Protein AF-A0A8H4XQX8-F1 (afdb_monomer_lite)

Structure (mmCIF, N/CA/C/O backbone):
data_AF-A0A8H4XQX8-F1
#
_entry.id   AF-A0A8H4XQX8-F1
#
loop_
_atom_site.group_PDB
_atom_site.id
_atom_site.type_symbol
_atom_site.label_atom_id
_atom_site.label_alt_id
_atom_site.label_comp_id
_atom_site.label_asym_id
_atom_site.label_entity_id
_atom_site.label_seq_id
_atom_site.pdbx_PDB_ins_code
_atom_site.Cartn_x
_atom_site.Cartn_y
_atom_site.Cartn_z
_atom_site.occupancy
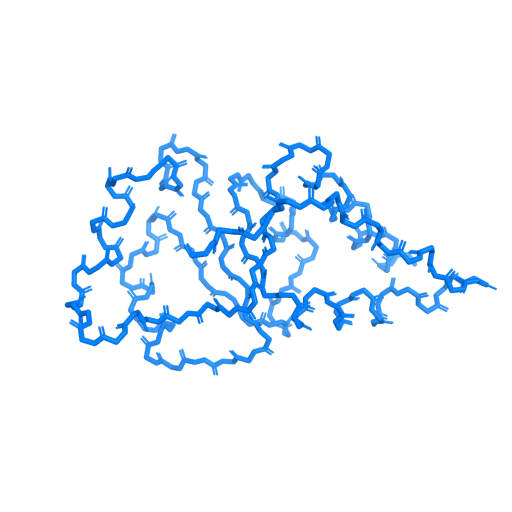_atom_site.B_iso_or_equiv
_atom_site.auth_seq_id
_atom_site.auth_comp_id
_atom_site.auth_asym_id
_atom_site.auth_atom_id
_atom_site.pdbx_PDB_model_num
ATOM 1 N N . MET A 1 1 ? 12.277 0.698 -19.262 1.00 64.94 1 MET A N 1
ATOM 2 C CA . MET A 1 1 ? 13.149 0.529 -18.070 1.00 64.94 1 MET A CA 1
ATOM 3 C C . MET A 1 1 ? 12.363 0.720 -16.770 1.00 64.94 1 MET A C 1
ATOM 5 O O . MET A 1 1 ? 12.465 -0.144 -15.910 1.00 64.94 1 MET A O 1
ATOM 9 N N . TYR A 1 2 ? 11.550 1.779 -16.648 1.00 80.12 2 TYR A N 1
ATOM 10 C CA . TYR A 1 2 ? 10.730 2.059 -15.456 1.00 80.12 2 TYR A CA 1
ATOM 11 C C . TYR A 1 2 ? 9.688 0.959 -15.149 1.00 80.12 2 TYR A C 1
ATOM 13 O O . TYR A 1 2 ? 9.644 0.456 -14.032 1.00 80.12 2 TYR A O 1
ATOM 21 N N . ASP A 1 3 ? 8.975 0.457 -16.161 1.00 85.69 3 ASP A N 1
ATOM 22 C CA . ASP A 1 3 ? 8.010 -0.653 -16.023 1.00 85.69 3 ASP A CA 1
ATOM 23 C C . ASP A 1 3 ? 8.630 -1.953 -15.478 1.00 85.69 3 ASP A C 1
ATOM 25 O O . ASP A 1 3 ? 8.060 -2.654 -14.639 1.00 85.69 3 ASP A O 1
ATOM 29 N N . LYS A 1 4 ? 9.870 -2.251 -15.885 1.00 88.00 4 LYS A N 1
ATOM 30 C CA . LYS A 1 4 ? 10.620 -3.401 -15.367 1.00 88.00 4 LYS A CA 1
ATOM 31 C C . LYS A 1 4 ? 10.922 -3.246 -13.872 1.00 88.00 4 LYS A C 1
ATOM 33 O O . LYS A 1 4 ? 10.862 -4.235 -13.146 1.00 88.00 4 LYS A O 1
ATOM 38 N N . ALA A 1 5 ? 11.217 -2.029 -13.409 1.00 90.69 5 ALA A N 1
ATOM 39 C CA . ALA A 1 5 ? 11.488 -1.758 -11.999 1.00 90.69 5 ALA A CA 1
ATOM 40 C C . ALA A 1 5 ? 10.243 -1.990 -11.128 1.00 90.69 5 ALA A C 1
ATOM 42 O O . ALA A 1 5 ? 10.348 -2.652 -10.098 1.00 90.69 5 ALA A O 1
ATOM 43 N N . TRP A 1 6 ? 9.066 -1.553 -11.589 1.00 92.56 6 TRP A N 1
ATOM 44 C CA . TRP A 1 6 ? 7.779 -1.839 -10.943 1.00 92.56 6 TRP A CA 1
ATOM 45 C C . TRP A 1 6 ? 7.547 -3.339 -10.747 1.00 92.56 6 TRP A C 1
ATOM 47 O O . TRP A 1 6 ? 7.287 -3.795 -9.632 1.00 92.56 6 TRP A O 1
ATOM 57 N N . ARG A 1 7 ? 7.715 -4.132 -11.811 1.00 89.75 7 ARG A N 1
ATOM 58 C CA . ARG A 1 7 ?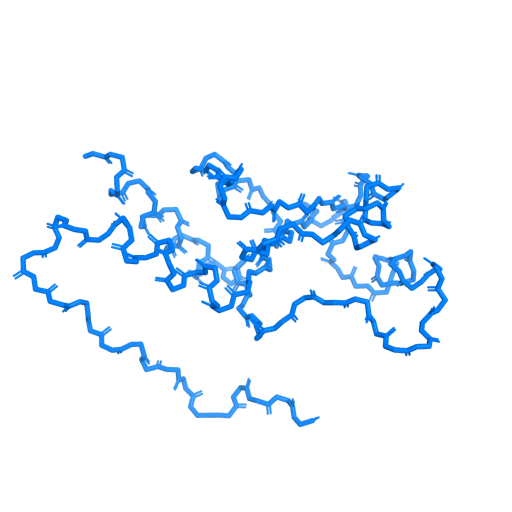 7.529 -5.591 -11.747 1.00 89.75 7 ARG A CA 1
ATOM 59 C C . ARG A 1 7 ? 8.530 -6.282 -10.833 1.00 89.75 7 ARG A C 1
ATOM 61 O O . ARG A 1 7 ? 8.140 -7.174 -10.081 1.00 89.75 7 ARG A O 1
ATOM 68 N N . ILE A 1 8 ? 9.802 -5.884 -10.884 1.00 92.62 8 ILE A N 1
ATOM 69 C CA . ILE A 1 8 ? 10.840 -6.440 -10.009 1.00 92.62 8 ILE A CA 1
ATOM 70 C C . ILE A 1 8 ? 10.526 -6.109 -8.548 1.00 92.62 8 ILE A C 1
ATOM 72 O O . ILE A 1 8 ? 10.579 -7.001 -7.706 1.00 92.62 8 ILE A O 1
ATOM 76 N N . ALA A 1 9 ? 10.142 -4.868 -8.245 1.00 94.31 9 ALA A N 1
ATOM 77 C CA . ALA A 1 9 ? 9.822 -4.446 -6.885 1.00 94.31 9 ALA A CA 1
ATOM 78 C C . ALA A 1 9 ? 8.596 -5.186 -6.320 1.00 94.31 9 ALA A C 1
ATOM 80 O O . ALA A 1 9 ? 8.635 -5.681 -5.191 1.00 94.31 9 ALA A O 1
ATOM 81 N N . LEU A 1 10 ? 7.529 -5.329 -7.116 1.00 94.06 10 LEU A N 1
ATOM 82 C CA . LEU A 1 10 ? 6.338 -6.088 -6.721 1.00 94.06 10 LEU A CA 1
ATOM 83 C C . LEU A 1 10 ? 6.647 -7.580 -6.534 1.00 94.06 10 LEU A C 1
ATOM 85 O O . LEU A 1 10 ? 6.253 -8.166 -5.526 1.00 94.06 10 LEU A O 1
ATOM 89 N N . SER A 1 11 ? 7.415 -8.181 -7.448 1.00 92.06 11 SER A N 1
ATOM 90 C CA . SER A 1 11 ? 7.848 -9.583 -7.337 1.00 92.06 11 SER A CA 1
ATOM 91 C C . SER A 1 11 ? 8.725 -9.809 -6.103 1.00 92.06 11 SER A C 1
ATOM 93 O O . SER A 1 11 ? 8.575 -10.809 -5.399 1.00 92.06 11 SER A O 1
ATOM 95 N N . TYR A 1 12 ? 9.609 -8.860 -5.791 1.00 93.69 12 TYR A N 1
ATOM 96 C CA . TYR A 1 12 ? 10.431 -8.894 -4.585 1.00 93.69 12 TYR A CA 1
ATOM 97 C C . TYR A 1 12 ? 9.570 -8.892 -3.315 1.00 93.69 12 TYR A C 1
ATOM 99 O O . TYR A 1 12 ? 9.773 -9.730 -2.437 1.00 93.69 12 TYR A O 1
ATOM 107 N N . ARG A 1 13 ? 8.553 -8.022 -3.220 1.00 92.50 13 ARG A N 1
ATOM 108 C CA . ARG A 1 13 ? 7.642 -8.057 -2.064 1.00 92.50 13 ARG A CA 1
ATOM 109 C C . ARG A 1 13 ? 6.829 -9.348 -1.988 1.00 92.50 13 ARG A C 1
ATOM 111 O O . ARG A 1 13 ? 6.653 -9.887 -0.896 1.00 92.50 13 ARG A O 1
ATOM 118 N N . TYR A 1 14 ? 6.347 -9.842 -3.128 1.00 92.50 14 TYR A N 1
ATOM 119 C CA . TYR A 1 14 ? 5.574 -11.081 -3.193 1.00 92.50 14 TYR A CA 1
ATOM 120 C C . TYR A 1 14 ? 6.389 -12.278 -2.685 1.00 92.50 14 TYR A C 1
ATOM 122 O O . TYR A 1 14 ? 5.964 -12.965 -1.760 1.00 92.50 14 TYR A O 1
ATOM 130 N N . THR A 1 15 ? 7.609 -12.463 -3.198 1.00 92.44 15 THR A N 1
ATOM 131 C CA . THR A 1 15 ? 8.507 -13.561 -2.786 1.00 92.44 15 THR A CA 1
ATOM 132 C C . THR A 1 15 ? 8.913 -13.495 -1.311 1.00 92.44 15 THR A C 1
ATOM 134 O O . THR A 1 15 ? 9.183 -14.522 -0.696 1.00 92.44 15 THR A O 1
ATOM 137 N N . ARG A 1 16 ? 8.922 -12.300 -0.709 1.00 90.62 16 ARG A N 1
ATOM 138 C CA . ARG A 1 16 ? 9.207 -12.083 0.720 1.00 90.62 16 ARG A CA 1
ATOM 139 C C . ARG A 1 16 ? 7.963 -12.143 1.615 1.00 90.62 16 ARG A C 1
ATOM 141 O O . ARG A 1 16 ? 8.083 -11.912 2.819 1.00 90.62 16 ARG A O 1
ATOM 148 N N . GLY A 1 17 ? 6.773 -12.383 1.058 1.00 90.19 17 GLY A N 1
ATOM 149 C CA . GLY A 1 17 ? 5.510 -12.352 1.802 1.00 90.19 17 GLY A CA 1
ATOM 150 C C . GLY A 1 17 ? 5.210 -10.985 2.434 1.00 90.19 17 GLY A C 1
ATOM 151 O O . GLY A 1 17 ? 4.550 -10.903 3.473 1.00 90.19 17 GLY A O 1
ATOM 152 N N . SER A 1 18 ? 5.751 -9.900 1.869 1.00 92.06 18 SER A N 1
ATOM 153 C CA . SER A 1 18 ? 5.553 -8.524 2.344 1.00 92.06 18 SER A CA 1
ATOM 154 C C . SER A 1 18 ? 4.545 -7.729 1.509 1.00 92.06 18 SER A C 1
ATOM 156 O O . SER A 1 18 ? 4.342 -6.547 1.786 1.00 92.06 18 SER A O 1
ATOM 158 N N . LEU A 1 19 ? 3.902 -8.373 0.530 1.00 94.38 19 LEU A N 1
ATOM 159 C CA . LEU A 1 19 ? 2.761 -7.865 -0.232 1.00 94.38 19 LEU A CA 1
ATOM 160 C C . LEU A 1 19 ? 1.494 -8.634 0.162 1.00 94.38 19 LEU A C 1
ATOM 162 O O . LEU A 1 19 ? 1.454 -9.854 0.029 1.00 94.38 19 LEU A O 1
ATOM 166 N N . LEU A 1 20 ? 0.469 -7.920 0.616 1.00 93.44 20 LEU A N 1
ATOM 167 C CA . LEU A 1 20 ? -0.871 -8.428 0.889 1.00 93.44 20 LEU A CA 1
ATOM 168 C C . LEU A 1 20 ? -1.847 -7.762 -0.076 1.00 93.44 20 LEU A C 1
ATOM 170 O O . LEU A 1 20 ? -1.825 -6.542 -0.238 1.00 93.44 20 LEU A O 1
ATOM 174 N N . VAL A 1 21 ? -2.690 -8.567 -0.716 1.00 95.06 21 VAL A N 1
ATOM 175 C CA . VAL A 1 21 ? -3.703 -8.095 -1.662 1.00 95.06 21 VAL A CA 1
ATOM 176 C C . VAL A 1 21 ? -5.070 -8.282 -1.024 1.00 95.06 21 VAL A C 1
ATOM 178 O O . VAL A 1 21 ? -5.375 -9.374 -0.553 1.00 95.06 21 VAL A O 1
ATOM 181 N N . VAL A 1 22 ? -5.869 -7.221 -0.997 1.00 94.31 22 VAL A N 1
ATOM 182 C CA . VAL A 1 22 ? -7.220 -7.217 -0.414 1.00 94.31 22 VAL A CA 1
ATOM 183 C C . VAL A 1 22 ? -8.220 -6.651 -1.412 1.00 94.31 22 VAL A C 1
ATOM 185 O O . VAL A 1 22 ? -7.837 -5.898 -2.303 1.00 94.31 22 VAL A O 1
ATOM 188 N N . ASP A 1 23 ? -9.502 -6.983 -1.288 1.00 93.69 23 ASP A N 1
ATOM 189 C CA . ASP A 1 23 ? -10.508 -6.462 -2.222 1.00 93.69 23 ASP A CA 1
ATOM 190 C C . ASP A 1 23 ? -10.797 -4.971 -2.004 1.00 93.69 23 ASP A C 1
ATOM 192 O O . ASP A 1 23 ? -10.941 -4.224 -2.974 1.00 93.69 23 ASP A O 1
ATOM 196 N N . ASN A 1 24 ? -10.832 -4.531 -0.745 1.00 91.19 24 ASN A N 1
ATOM 197 C CA . ASN A 1 24 ? -11.121 -3.153 -0.363 1.00 91.19 24 ASN A CA 1
ATOM 198 C C . ASN A 1 24 ? -10.412 -2.799 0.949 1.00 91.19 24 ASN A C 1
ATOM 200 O O . ASN A 1 24 ? -10.357 -3.622 1.865 1.00 91.19 24 ASN A O 1
ATOM 204 N N . ILE A 1 25 ? -9.909 -1.570 1.051 1.00 90.44 25 ILE A N 1
ATOM 205 C CA . ILE A 1 25 ? -9.420 -1.000 2.309 1.00 90.44 25 ILE A CA 1
ATOM 206 C C . ILE A 1 25 ? -10.414 0.080 2.720 1.00 90.44 25 ILE A C 1
ATOM 208 O O . ILE A 1 25 ? -10.548 1.100 2.046 1.00 90.44 25 ILE A O 1
ATOM 212 N N . ALA A 1 26 ? -11.115 -0.135 3.825 1.00 88.31 26 ALA A N 1
ATOM 213 C CA . ALA A 1 26 ? -12.094 0.809 4.345 1.00 88.31 26 ALA A CA 1
ATOM 214 C C . ALA A 1 26 ? -12.084 0.804 5.871 1.00 88.31 26 ALA A C 1
ATOM 216 O O . ALA A 1 26 ? -11.651 -0.168 6.498 1.00 88.31 26 ALA A O 1
ATOM 217 N N . MET A 1 27 ? -12.589 1.886 6.460 1.00 83.38 27 MET A N 1
ATOM 218 C CA . MET A 1 27 ? -13.001 1.850 7.857 1.00 83.38 27 MET A CA 1
ATOM 219 C C . MET A 1 27 ? -14.155 0.851 8.011 1.00 83.38 27 MET A C 1
ATOM 221 O O . MET A 1 27 ? -15.103 0.913 7.225 1.00 83.38 27 MET A O 1
ATOM 225 N N . PRO A 1 28 ? -14.113 -0.060 8.999 1.00 82.19 28 PRO A N 1
ATOM 226 C CA . PRO A 1 28 ? -15.257 -0.912 9.289 1.00 82.19 28 PRO A CA 1
ATOM 227 C C . PRO A 1 28 ? -16.480 -0.069 9.665 1.00 82.19 28 PRO A C 1
ATOM 229 O O . PRO A 1 28 ? -16.356 0.955 10.347 1.00 82.19 28 PRO A O 1
ATOM 232 N N . GLU A 1 29 ? -17.669 -0.507 9.257 1.00 79.38 29 GLU A N 1
ATOM 233 C CA . GLU A 1 29 ? -18.915 0.148 9.657 1.00 79.38 29 GLU A CA 1
ATOM 234 C C . GLU A 1 29 ? -19.043 0.174 11.186 1.00 79.38 29 GLU A C 1
ATOM 236 O O . GLU A 1 29 ? -18.697 -0.790 11.871 1.00 79.38 29 GLU A O 1
ATOM 241 N N . ASN A 1 30 ? -19.530 1.294 11.730 1.00 79.31 30 ASN A N 1
ATOM 242 C CA . ASN A 1 30 ? -19.662 1.524 13.175 1.00 79.31 30 ASN A CA 1
ATOM 243 C C . ASN A 1 30 ? -18.344 1.404 13.967 1.00 79.31 30 ASN A C 1
ATOM 245 O O . ASN A 1 30 ? -18.360 1.187 15.181 1.00 79.31 30 ASN A O 1
ATOM 249 N N . SER A 1 31 ? -17.190 1.542 13.305 1.00 78.94 31 SER A N 1
ATOM 250 C CA . SER A 1 31 ? -15.902 1.548 13.992 1.00 78.94 31 SER A CA 1
ATOM 251 C C . SER A 1 31 ? -15.654 2.867 14.724 1.00 78.94 31 SER A C 1
ATOM 253 O O . SER A 1 31 ? -16.004 3.957 14.275 1.00 78.94 31 SER A O 1
ATOM 255 N N . SER A 1 32 ? -15.028 2.759 15.894 1.00 78.50 32 SER A N 1
ATOM 256 C CA . SER A 1 32 ? -14.529 3.925 16.616 1.00 78.50 32 SER A CA 1
ATOM 257 C C . SER A 1 32 ? -13.307 4.516 15.897 1.00 78.50 32 SER A C 1
ATOM 259 O O . SER A 1 32 ? -12.501 3.737 15.379 1.00 78.50 32 SER A O 1
ATOM 261 N N . PRO A 1 33 ? -13.066 5.842 15.966 1.00 69.88 33 PRO A N 1
ATOM 262 C CA . PRO A 1 33 ? -11.828 6.460 15.469 1.00 69.88 33 PRO A CA 1
ATOM 263 C C . PRO A 1 33 ? -10.542 5.787 15.987 1.00 69.88 33 PRO A C 1
ATOM 265 O O . PRO A 1 33 ? -9.516 5.760 15.314 1.00 69.88 33 PRO A O 1
ATOM 268 N N . TRP A 1 34 ? -10.608 5.154 17.164 1.00 80.44 34 TRP A N 1
ATOM 269 C CA . TRP A 1 34 ? -9.501 4.419 17.783 1.00 80.44 34 TRP A CA 1
ATOM 270 C C . TRP A 1 34 ? -9.181 3.061 17.144 1.00 80.44 34 TRP A C 1
ATOM 272 O O . TRP A 1 34 ? -8.234 2.400 17.579 1.00 80.44 34 TRP A O 1
ATOM 282 N N . PHE A 1 35 ? -9.953 2.621 16.147 1.00 84.94 35 PHE A N 1
ATOM 283 C CA . PHE A 1 35 ? -9.760 1.337 15.477 1.00 84.94 35 PHE A CA 1
ATOM 284 C C . PHE A 1 35 ? -8.322 1.169 14.974 1.00 84.94 35 PHE A C 1
ATOM 286 O O . PHE A 1 35 ? -7.673 0.186 15.323 1.00 84.94 35 PHE A O 1
ATOM 293 N N . TRP A 1 36 ? -7.788 2.154 14.244 1.00 81.50 36 TRP A N 1
ATOM 294 C CA . TRP A 1 36 ? -6.432 2.083 13.686 1.00 81.50 36 TRP A CA 1
ATOM 295 C C . TRP A 1 36 ? -5.349 2.015 14.757 1.00 81.50 36 TRP A C 1
ATOM 297 O O . TRP A 1 36 ? -4.404 1.240 14.620 1.00 81.50 36 TRP A O 1
ATOM 307 N N . LYS A 1 37 ? -5.517 2.745 15.865 1.00 79.75 37 LYS A N 1
ATOM 308 C CA . LYS A 1 37 ? -4.613 2.644 17.014 1.00 79.75 37 LYS A CA 1
ATOM 309 C C . LYS A 1 37 ? -4.552 1.210 17.536 1.00 79.75 37 LYS A C 1
ATOM 311 O O . LYS A 1 37 ? -3.474 0.625 17.601 1.00 79.75 37 LYS A O 1
ATOM 316 N N . ARG A 1 38 ? -5.712 0.624 17.853 1.00 83.44 38 ARG A N 1
ATOM 317 C CA . ARG A 1 38 ? -5.777 -0.753 18.364 1.00 83.44 38 ARG A CA 1
ATOM 318 C C . ARG A 1 38 ? -5.298 -1.772 17.342 1.00 83.44 38 ARG A C 1
ATOM 320 O O . ARG A 1 38 ? -4.644 -2.737 17.717 1.00 83.44 38 ARG A O 1
ATOM 327 N N . PHE A 1 39 ? -5.588 -1.551 16.066 1.00 84.12 39 PHE A N 1
ATOM 328 C CA . PHE A 1 39 ? -5.099 -2.389 14.983 1.00 84.12 39 PHE A CA 1
ATOM 329 C C . PHE A 1 39 ? -3.565 -2.435 14.966 1.00 84.12 39 PHE A C 1
ATOM 331 O O . PHE A 1 39 ? -2.991 -3.522 14.942 1.00 84.12 39 PHE A O 1
ATOM 338 N N . PHE A 1 40 ? -2.882 -1.288 15.042 1.00 79.69 40 PHE A N 1
ATOM 339 C CA . PHE A 1 40 ? -1.414 -1.251 15.061 1.00 79.69 40 PHE A CA 1
ATOM 340 C C . PHE A 1 40 ? -0.792 -1.755 16.365 1.00 79.69 40 PHE A C 1
ATOM 342 O O . PHE A 1 40 ? 0.326 -2.262 16.330 1.00 79.69 40 PHE A O 1
ATOM 349 N N . GLU A 1 41 ? -1.487 -1.631 17.496 1.00 80.44 41 GLU A N 1
ATOM 350 C CA . GLU A 1 41 ? -1.055 -2.212 18.775 1.00 80.44 41 GLU A CA 1
ATOM 351 C C . GLU A 1 41 ? -1.202 -3.742 18.790 1.00 80.44 41 GLU A C 1
ATOM 353 O O . GLU A 1 41 ? -0.368 -4.437 19.367 1.00 80.44 41 GLU A O 1
ATOM 358 N N . ALA A 1 42 ? -2.244 -4.274 18.145 1.00 83.12 42 ALA A N 1
ATOM 359 C CA . ALA A 1 42 ? -2.563 -5.701 18.144 1.00 83.12 42 ALA A CA 1
ATOM 360 C C . ALA A 1 42 ? -1.909 -6.493 16.999 1.00 83.12 42 ALA A C 1
ATOM 362 O O . ALA A 1 42 ? -1.904 -7.724 17.036 1.00 83.12 42 ALA A O 1
ATOM 363 N N . THR A 1 43 ? -1.374 -5.823 15.972 1.00 77.31 43 THR A N 1
ATOM 364 C CA . THR A 1 43 ? -0.790 -6.478 14.791 1.00 77.31 43 THR A CA 1
ATOM 365 C C . THR A 1 43 ? 0.703 -6.178 14.644 1.00 77.31 43 THR A C 1
ATOM 367 O O . THR A 1 43 ? 1.153 -5.067 14.932 1.00 77.31 43 THR A O 1
ATOM 370 N N . PRO A 1 44 ? 1.508 -7.115 14.106 1.00 76.50 44 PRO A N 1
ATOM 371 C CA . PRO A 1 44 ? 2.933 -6.892 13.861 1.00 76.50 44 PRO A CA 1
ATOM 372 C C . PRO A 1 44 ? 3.177 -6.037 12.599 1.00 76.50 44 PRO A C 1
ATOM 374 O O . PRO A 1 44 ? 4.031 -6.362 11.775 1.00 76.50 44 PRO A O 1
ATOM 377 N N . TRP A 1 45 ? 2.361 -5.003 12.370 1.00 77.25 45 TRP A N 1
ATOM 378 C CA . TRP A 1 45 ? 2.374 -4.158 11.164 1.00 77.25 45 TRP A CA 1
ATOM 379 C C . TRP A 1 45 ? 2.777 -2.706 11.464 1.00 77.25 45 TRP A C 1
ATOM 381 O O . TRP A 1 45 ? 3.004 -1.930 10.540 1.00 77.25 45 TRP A O 1
ATOM 391 N N . GLY A 1 46 ? 2.907 -2.338 12.743 1.00 68.81 46 GLY A N 1
ATOM 392 C CA . GLY A 1 46 ? 3.371 -1.016 13.164 1.00 68.81 46 GLY A CA 1
ATOM 393 C C . GLY A 1 46 ? 4.884 -0.792 13.012 1.00 68.81 46 GLY A C 1
ATOM 394 O O . GLY A 1 46 ? 5.642 -1.659 12.569 1.00 68.81 46 GLY A O 1
ATOM 395 N N . LYS A 1 47 ? 5.348 0.391 13.439 1.00 68.62 47 LYS A N 1
ATOM 396 C CA . LYS A 1 47 ? 6.738 0.879 13.310 1.00 68.62 47 LYS A CA 1
ATOM 397 C C . LYS A 1 47 ? 7.813 -0.128 13.722 1.00 68.62 47 LYS A C 1
ATOM 399 O O . LYS A 1 47 ? 8.820 -0.276 13.034 1.00 68.62 47 LYS A O 1
ATOM 404 N N . HIS A 1 48 ? 7.586 -0.834 14.828 1.00 71.56 48 HIS A N 1
ATOM 405 C CA . HIS A 1 48 ? 8.528 -1.807 15.386 1.00 71.56 48 HIS A CA 1
ATOM 406 C C . HIS A 1 48 ? 8.759 -3.030 14.477 1.00 71.56 48 HIS A C 1
ATOM 408 O O . HIS A 1 48 ? 9.726 -3.758 14.672 1.00 71.56 48 HIS A O 1
ATOM 414 N N . HIS A 1 49 ? 7.932 -3.206 13.441 1.00 73.25 49 HIS A N 1
ATOM 415 C CA . HIS A 1 49 ? 8.030 -4.268 12.438 1.00 73.25 49 HIS A CA 1
ATOM 416 C C . HIS A 1 49 ? 8.326 -3.737 11.022 1.00 73.25 49 HIS A C 1
ATOM 418 O O . HIS A 1 49 ? 8.068 -4.409 10.023 1.00 73.25 49 HIS A O 1
ATOM 424 N N . GLY A 1 50 ? 8.881 -2.524 10.920 1.00 76.38 50 GLY A N 1
ATOM 425 C CA . GLY A 1 50 ? 9.194 -1.875 9.643 1.00 76.38 50 GLY A CA 1
ATOM 426 C C . GLY A 1 50 ? 8.040 -1.064 9.047 1.00 76.38 50 GLY A C 1
ATOM 427 O O . GLY A 1 50 ? 8.203 -0.523 7.956 1.00 76.38 50 GLY A O 1
ATOM 428 N N . GLY A 1 51 ? 6.917 -0.952 9.767 1.00 84.69 51 GLY A N 1
ATOM 429 C CA . GLY A 1 51 ? 5.734 -0.190 9.374 1.00 84.69 51 GLY A CA 1
ATOM 430 C C . GLY A 1 51 ? 4.899 -0.853 8.280 1.00 84.69 51 GLY A C 1
ATOM 431 O O . GLY A 1 51 ? 5.189 -1.961 7.810 1.00 84.69 51 GLY A O 1
ATOM 432 N N . CYS A 1 52 ? 3.856 -0.148 7.850 1.00 89.06 52 CYS A N 1
ATOM 433 C CA . CYS A 1 52 ? 3.004 -0.598 6.758 1.00 89.06 52 CYS A CA 1
ATOM 434 C C . CYS A 1 52 ? 2.653 0.517 5.765 1.00 89.06 52 CYS A C 1
ATOM 436 O O . CYS A 1 52 ? 2.585 1.700 6.098 1.00 89.06 52 CYS A O 1
ATOM 438 N N . THR A 1 53 ? 2.434 0.127 4.512 1.00 92.44 53 THR A N 1
ATOM 439 C CA . THR A 1 53 ? 1.930 1.005 3.449 1.00 92.44 53 THR A CA 1
ATOM 440 C C . THR A 1 53 ? 0.617 0.440 2.930 1.00 92.44 53 THR A C 1
ATOM 442 O O . THR A 1 53 ? 0.604 -0.669 2.401 1.00 92.44 53 THR A O 1
ATOM 445 N N . PHE A 1 54 ? -0.463 1.197 3.072 1.00 92.88 54 PHE A N 1
ATOM 446 C CA . PHE A 1 54 ? -1.753 0.920 2.450 1.00 92.88 54 PHE A CA 1
ATOM 447 C C . PHE A 1 54 ? -1.811 1.609 1.089 1.00 92.88 54 PHE A C 1
ATOM 449 O O . PHE A 1 54 ? -1.367 2.748 0.957 1.00 92.88 54 PHE A O 1
ATOM 456 N N . VAL A 1 55 ? -2.339 0.924 0.080 1.00 95.31 55 VAL A N 1
ATOM 457 C CA . VAL A 1 55 ? -2.484 1.459 -1.275 1.00 95.31 55 VAL A CA 1
ATOM 458 C C . VAL A 1 55 ? -3.917 1.251 -1.748 1.00 95.31 55 VAL A C 1
ATOM 460 O O . VAL A 1 55 ? -4.333 0.110 -1.974 1.00 95.31 55 VAL A O 1
ATOM 463 N N . LYS A 1 56 ? -4.652 2.353 -1.928 1.00 95.56 56 LYS A N 1
ATOM 464 C CA . LYS A 1 56 ? -5.993 2.356 -2.531 1.00 95.56 56 LYS A CA 1
ATOM 465 C C . LYS A 1 56 ? -5.952 2.706 -4.009 1.00 95.56 56 LYS A C 1
ATOM 467 O O . LYS A 1 56 ? -5.061 3.401 -4.486 1.00 95.56 56 LYS A O 1
ATOM 472 N N . ASP A 1 57 ? -6.962 2.266 -4.754 1.00 94.56 57 ASP A N 1
ATOM 473 C CA . ASP A 1 57 ? -7.142 2.686 -6.148 1.00 94.56 57 ASP A CA 1
ATOM 474 C C . ASP A 1 57 ? -7.505 4.175 -6.258 1.00 94.56 57 ASP A C 1
ATOM 476 O O . ASP A 1 57 ? -7.183 4.818 -7.261 1.00 94.56 57 ASP A O 1
ATOM 480 N N . ARG A 1 58 ? -8.209 4.705 -5.252 1.00 91.56 58 ARG A N 1
ATOM 481 C CA . ARG A 1 58 ? -8.716 6.080 -5.204 1.00 91.56 58 ARG A CA 1
ATOM 482 C C . ARG A 1 58 ? -8.570 6.670 -3.804 1.00 91.56 58 ARG A C 1
ATOM 484 O O . ARG A 1 58 ? -8.677 5.935 -2.823 1.00 91.56 58 ARG A O 1
ATOM 491 N N . MET A 1 59 ? -8.391 7.987 -3.760 1.00 87.12 59 MET A N 1
ATOM 492 C CA . MET A 1 59 ? -8.437 8.787 -2.540 1.00 87.12 59 MET A CA 1
ATOM 493 C C . MET A 1 59 ? -9.763 8.587 -1.794 1.00 87.12 59 MET A C 1
ATOM 495 O O . MET A 1 59 ? -10.831 8.518 -2.406 1.00 87.12 59 MET A O 1
ATOM 499 N N . ASP A 1 60 ? -9.656 8.493 -0.475 1.00 88.31 60 ASP A N 1
ATOM 500 C CA . ASP A 1 60 ? -10.748 8.307 0.477 1.00 88.31 60 ASP A CA 1
ATOM 501 C C . ASP A 1 60 ? -10.441 9.205 1.679 1.00 88.31 60 ASP A C 1
ATOM 503 O O . ASP A 1 60 ? -9.616 8.859 2.519 1.00 88.31 60 ASP A O 1
ATOM 507 N N . GLU A 1 61 ? -11.001 10.413 1.689 1.00 87.06 61 GLU A N 1
ATOM 508 C CA . GLU A 1 61 ? -10.555 11.498 2.573 1.00 87.06 61 GLU A CA 1
ATOM 509 C C . GLU A 1 61 ? -10.633 11.132 4.061 1.00 87.06 61 GLU A C 1
ATOM 511 O O . GLU A 1 61 ? -9.678 11.375 4.805 1.00 87.06 61 GLU A O 1
ATOM 516 N N . ASP A 1 62 ? -11.714 10.470 4.477 1.00 85.44 62 ASP A N 1
ATOM 517 C CA . ASP A 1 62 ? -11.927 10.055 5.865 1.00 85.44 62 ASP A CA 1
ATOM 518 C C . ASP A 1 62 ? -10.893 9.013 6.295 1.00 85.44 62 ASP A C 1
ATOM 520 O O . ASP A 1 62 ? -10.254 9.131 7.345 1.00 85.44 62 ASP A O 1
ATOM 524 N N . LEU A 1 63 ? -10.677 7.995 5.458 1.00 85.50 63 LEU A N 1
ATOM 525 C CA . LEU A 1 63 ? -9.698 6.951 5.734 1.00 85.50 63 LEU A CA 1
ATOM 526 C C . LEU A 1 63 ? -8.266 7.499 5.728 1.00 85.50 63 LEU A C 1
ATOM 528 O O . LEU A 1 63 ? -7.450 7.114 6.570 1.00 85.50 63 LEU A O 1
ATOM 532 N N . PHE A 1 64 ? -7.953 8.386 4.782 1.00 87.69 64 PHE A N 1
ATOM 533 C CA . PHE A 1 64 ? -6.635 9.001 4.679 1.00 87.69 64 PHE A CA 1
ATOM 534 C C . PHE A 1 64 ? -6.335 9.865 5.896 1.00 87.69 64 PHE A C 1
ATOM 536 O O . PHE A 1 64 ? -5.260 9.725 6.481 1.00 87.69 64 PHE A O 1
ATOM 543 N N . SER A 1 65 ? -7.298 10.680 6.322 1.00 85.50 65 SER A N 1
ATOM 544 C CA . SER A 1 65 ? -7.186 11.499 7.529 1.00 85.50 65 SER A CA 1
ATOM 545 C C . SER A 1 65 ? -6.991 10.628 8.769 1.00 85.50 65 SER A C 1
ATOM 547 O O . SER A 1 65 ? -6.043 10.840 9.526 1.00 85.50 65 SER A O 1
ATOM 549 N N . ALA A 1 66 ? -7.800 9.575 8.922 1.00 83.56 66 ALA A N 1
ATOM 550 C CA . ALA A 1 66 ? -7.702 8.668 10.059 1.00 83.56 66 ALA A CA 1
ATOM 551 C C . ALA A 1 66 ? -6.340 7.961 10.142 1.00 83.56 66 ALA A C 1
ATOM 553 O O . ALA A 1 66 ? -5.789 7.818 11.228 1.00 83.56 66 ALA A O 1
ATOM 554 N N . ILE A 1 67 ? -5.767 7.522 9.016 1.00 81.94 67 ILE A N 1
ATOM 555 C CA . ILE A 1 67 ? -4.449 6.865 9.005 1.00 81.94 67 ILE A CA 1
ATOM 556 C C . ILE A 1 67 ? -3.309 7.882 9.172 1.00 81.94 67 ILE A C 1
ATOM 558 O O . ILE A 1 67 ? -2.302 7.556 9.804 1.00 81.94 67 ILE A O 1
ATOM 562 N N . ALA A 1 68 ? -3.443 9.103 8.644 1.00 79.25 68 ALA A N 1
ATOM 563 C CA . ALA A 1 68 ? -2.425 10.151 8.752 1.00 79.25 68 ALA A CA 1
ATOM 564 C C . ALA A 1 68 ? -2.132 10.545 10.212 1.00 79.25 68 ALA A C 1
ATOM 566 O O . ALA A 1 68 ? -0.974 10.793 10.570 1.00 79.25 68 ALA A O 1
ATOM 567 N N . GLU A 1 69 ? -3.141 10.504 11.088 1.00 82.00 69 GLU A N 1
ATOM 568 C CA . GLU A 1 69 ? -2.959 10.684 12.536 1.00 82.00 69 GLU A CA 1
ATOM 569 C C . GLU A 1 69 ? -1.993 9.648 13.147 1.00 82.00 69 GLU A C 1
ATOM 571 O O . GLU A 1 69 ? -1.291 9.940 14.116 1.00 82.00 69 GLU A O 1
ATOM 576 N N . PHE A 1 70 ? -1.859 8.469 12.527 1.00 75.31 70 PHE A N 1
ATOM 577 C CA . PHE A 1 70 ? -0.983 7.372 12.955 1.00 75.31 70 PHE A CA 1
ATOM 578 C C . PHE A 1 70 ? 0.245 7.181 12.049 1.00 75.31 70 PHE A C 1
ATOM 580 O O . PHE A 1 70 ? 0.800 6.079 11.985 1.00 75.31 70 PHE A O 1
ATOM 587 N N . HIS A 1 71 ? 0.725 8.253 11.404 1.00 71.50 71 HIS A N 1
ATOM 588 C CA . HIS A 1 71 ? 1.884 8.266 10.489 1.00 71.50 71 HIS A CA 1
ATOM 589 C C . HIS A 1 71 ? 3.15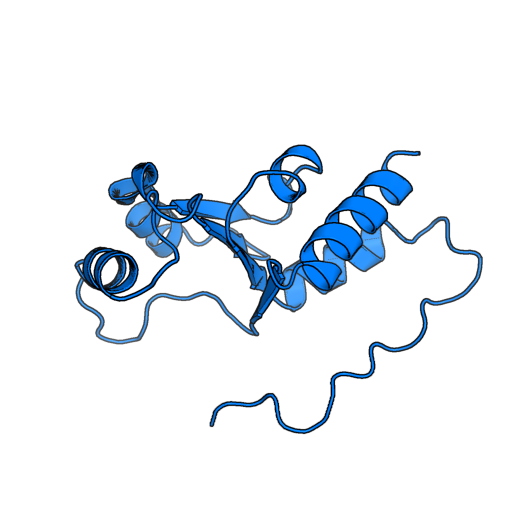8 7.587 11.030 1.00 71.50 71 HIS A C 1
ATOM 591 O O . HIS A 1 71 ? 4.031 7.181 10.263 1.00 71.50 71 HIS A O 1
ATOM 597 N N . GLN A 1 72 ? 3.295 7.453 12.354 1.00 73.19 72 GLN A N 1
ATOM 598 C CA . GLN A 1 72 ? 4.411 6.734 12.969 1.00 73.19 72 GLN A CA 1
ATOM 599 C C . GLN A 1 72 ? 4.365 5.220 12.713 1.00 73.19 72 GLN A C 1
ATOM 601 O O . GLN A 1 72 ? 5.423 4.592 12.680 1.00 73.19 72 GLN A O 1
ATOM 606 N N . HIS A 1 73 ? 3.175 4.636 12.539 1.00 74.12 73 HIS A N 1
ATOM 607 C CA . HIS A 1 73 ? 2.957 3.196 12.363 1.00 74.12 73 HIS A CA 1
ATOM 608 C C . HIS A 1 73 ? 2.791 2.799 10.897 1.00 74.12 73 HIS A C 1
ATOM 610 O O . HIS A 1 73 ? 3.282 1.744 10.492 1.00 74.12 73 HIS A O 1
ATOM 616 N N . GLY A 1 74 ? 2.141 3.647 10.103 1.00 79.19 74 GLY A N 1
ATOM 617 C CA . GLY A 1 74 ? 1.845 3.350 8.714 1.00 79.19 74 GLY A CA 1
ATOM 618 C C . GLY A 1 74 ? 1.502 4.585 7.902 1.00 79.19 74 GLY A C 1
ATOM 619 O O . GLY A 1 74 ? 1.371 5.686 8.423 1.00 79.19 74 GLY A O 1
ATOM 620 N N . ARG A 1 75 ? 1.370 4.383 6.598 1.00 88.44 75 ARG A N 1
ATOM 621 C CA . ARG A 1 75 ? 0.952 5.411 5.645 1.00 88.44 75 ARG A CA 1
ATOM 622 C C . ARG A 1 75 ? -0.061 4.838 4.677 1.00 88.44 75 ARG A C 1
ATOM 624 O O . ARG A 1 75 ? -0.033 3.638 4.403 1.00 88.44 75 ARG A O 1
ATOM 631 N N . ILE A 1 76 ? -0.878 5.705 4.111 1.00 91.69 76 ILE A N 1
ATOM 632 C CA . ILE A 1 76 ? -1.792 5.370 3.030 1.00 91.69 76 ILE A CA 1
ATOM 633 C C . ILE A 1 76 ? -1.466 6.237 1.818 1.00 91.69 76 ILE A C 1
ATOM 635 O O . ILE A 1 76 ? -1.146 7.414 1.960 1.00 91.69 76 ILE A O 1
ATOM 639 N N . LEU A 1 77 ? -1.457 5.606 0.651 1.00 94.06 77 LEU A N 1
ATOM 640 C CA . LEU A 1 77 ? -1.235 6.223 -0.648 1.00 94.06 77 LEU A CA 1
ATOM 641 C C . LEU A 1 77 ? -2.396 5.834 -1.553 1.00 94.06 77 LEU A C 1
ATOM 643 O O . LEU A 1 77 ? -2.949 4.734 -1.431 1.00 94.06 77 LEU A O 1
ATOM 647 N N . ASP A 1 78 ? -2.754 6.710 -2.478 1.00 94.25 78 ASP A N 1
ATOM 648 C CA . ASP A 1 78 ? -3.546 6.287 -3.617 1.00 94.25 78 ASP A CA 1
ATOM 649 C C . ASP A 1 78 ? -2.616 5.762 -4.727 1.00 94.25 78 ASP A C 1
ATOM 651 O O . ASP A 1 78 ? -1.385 5.793 -4.634 1.00 94.25 78 ASP A O 1
ATOM 655 N N . ARG A 1 79 ? -3.206 5.170 -5.765 1.00 94.38 79 ARG A N 1
ATOM 656 C CA . ARG A 1 79 ? -2.445 4.562 -6.858 1.00 94.38 79 ARG A CA 1
ATOM 657 C C . ARG A 1 79 ? -1.560 5.575 -7.610 1.00 94.38 79 ARG A C 1
ATOM 659 O O . ARG A 1 79 ? -0.430 5.194 -7.908 1.00 94.38 79 ARG A O 1
ATOM 666 N N . PRO A 1 80 ? -2.033 6.784 -7.981 1.00 92.25 80 PRO A N 1
ATOM 667 C CA . PRO A 1 80 ? -1.193 7.801 -8.621 1.00 92.25 80 PRO A CA 1
ATOM 668 C C . PRO A 1 80 ? 0.038 8.217 -7.810 1.00 92.25 80 PRO A C 1
ATOM 670 O O . PRO A 1 80 ? 1.083 8.450 -8.412 1.00 92.25 80 PRO A O 1
ATOM 673 N N . ASP A 1 81 ? -0.071 8.268 -6.481 1.00 93.19 81 ASP A N 1
ATOM 674 C CA . ASP A 1 81 ? 1.018 8.708 -5.601 1.00 93.19 81 ASP A CA 1
ATOM 675 C C . ASP A 1 81 ? 2.039 7.604 -5.275 1.00 93.19 81 ASP A C 1
ATOM 677 O O . ASP A 1 81 ? 3.055 7.855 -4.622 1.00 93.19 81 ASP A O 1
ATOM 681 N N . LEU A 1 82 ? 1.793 6.365 -5.709 1.00 94.25 82 LEU A N 1
ATOM 682 C CA . LEU A 1 82 ? 2.703 5.251 -5.475 1.00 94.25 82 LEU A CA 1
ATOM 683 C C . LEU A 1 82 ? 3.896 5.292 -6.446 1.00 94.25 82 LEU A C 1
ATOM 685 O O . LEU A 1 82 ? 3.712 5.272 -7.660 1.00 94.25 82 LEU A O 1
ATOM 689 N N . ASP A 1 83 ? 5.124 5.229 -5.919 1.00 93.19 83 ASP A N 1
ATOM 690 C CA . ASP A 1 83 ? 6.353 5.070 -6.713 1.00 93.19 83 ASP A CA 1
ATOM 691 C C . ASP A 1 83 ? 7.075 3.733 -6.431 1.00 93.19 83 ASP A C 1
ATOM 693 O O . ASP A 1 83 ? 6.893 3.081 -5.397 1.00 93.19 83 ASP A O 1
ATOM 697 N N . VAL A 1 84 ? 7.982 3.322 -7.325 1.00 92.88 84 VAL A N 1
ATOM 698 C CA . VAL A 1 84 ? 8.847 2.140 -7.132 1.00 92.88 84 VAL A CA 1
ATOM 699 C C . VAL A 1 84 ? 9.590 2.192 -5.794 1.00 92.88 84 VAL A C 1
ATOM 701 O O . VAL A 1 84 ? 9.717 1.169 -5.115 1.00 92.88 84 VAL A O 1
ATOM 704 N N . LYS A 1 85 ? 10.061 3.372 -5.372 1.00 91.56 85 LYS A N 1
ATOM 705 C CA . LYS A 1 85 ? 10.750 3.541 -4.083 1.00 91.56 85 LYS A CA 1
ATOM 706 C C . LYS A 1 85 ? 9.856 3.168 -2.909 1.00 91.56 85 LYS A C 1
ATOM 708 O O . LYS A 1 85 ? 10.350 2.625 -1.925 1.00 91.56 85 LYS A O 1
ATOM 713 N N . ASP A 1 86 ? 8.555 3.408 -3.015 1.00 92.38 86 ASP A N 1
ATOM 714 C CA . ASP A 1 86 ? 7.580 3.054 -1.991 1.00 92.38 86 ASP A CA 1
ATOM 715 C C . ASP A 1 86 ? 7.363 1.550 -1.896 1.00 92.38 86 ASP A C 1
ATOM 717 O O . ASP A 1 86 ? 7.276 0.997 -0.793 1.00 92.38 86 ASP A O 1
ATOM 721 N N . ILE A 1 87 ? 7.381 0.868 -3.039 1.00 92.62 87 ILE A N 1
ATOM 722 C CA . ILE A 1 87 ? 7.358 -0.593 -3.099 1.00 92.62 87 ILE A CA 1
ATOM 723 C C . ILE A 1 87 ? 8.647 -1.181 -2.519 1.00 92.62 87 ILE A C 1
ATOM 725 O O . ILE A 1 87 ? 8.602 -2.241 -1.910 1.00 92.62 87 ILE A O 1
ATOM 729 N N . LEU A 1 88 ? 9.786 -0.506 -2.611 1.00 89.88 88 LEU A N 1
ATOM 730 C CA . LEU A 1 88 ? 11.040 -1.029 -2.059 1.00 89.88 88 LEU A CA 1
ATOM 731 C C . LEU A 1 88 ? 11.254 -0.729 -0.568 1.00 89.88 88 LEU A C 1
ATOM 733 O O . LEU A 1 88 ? 12.178 -1.284 0.025 1.00 89.88 88 LEU A O 1
ATOM 737 N N . LYS A 1 89 ? 10.416 0.103 0.070 1.00 86.81 89 LYS A N 1
ATOM 738 C CA . LYS A 1 89 ? 10.513 0.334 1.523 1.00 86.81 89 LYS A CA 1
ATOM 739 C C . LYS A 1 89 ? 10.257 -0.955 2.316 1.00 86.81 89 LYS A C 1
ATOM 741 O O . LYS A 1 89 ? 9.519 -1.837 1.886 1.00 86.81 89 LYS A O 1
ATOM 746 N N . ASN A 1 90 ? 10.832 -1.046 3.510 1.00 77.00 90 ASN A N 1
ATOM 747 C CA . ASN A 1 90 ? 10.609 -2.177 4.412 1.00 77.00 90 ASN A CA 1
ATOM 748 C C . ASN A 1 90 ? 9.155 -2.235 4.925 1.00 77.00 90 ASN A C 1
ATOM 750 O O . ASN A 1 90 ? 8.347 -1.347 4.651 1.00 77.00 90 ASN A O 1
ATOM 754 N N . GLY A 1 91 ? 8.827 -3.305 5.653 1.00 87.50 91 GLY A N 1
ATOM 755 C CA . GLY A 1 91 ? 7.501 -3.496 6.239 1.00 87.50 91 GLY A CA 1
ATOM 756 C C . GLY A 1 91 ? 6.486 -4.126 5.285 1.00 87.50 91 GLY A C 1
ATOM 757 O O . GLY A 1 91 ? 6.827 -4.585 4.189 1.00 87.50 91 GLY A O 1
ATOM 758 N N . LYS A 1 92 ? 5.223 -4.183 5.710 1.00 90.62 92 LYS A N 1
ATOM 759 C CA . LYS A 1 92 ? 4.129 -4.771 4.920 1.00 90.62 92 LYS A CA 1
ATOM 760 C C . LYS A 1 92 ? 3.540 -3.744 3.951 1.00 90.62 92 LYS A C 1
ATOM 762 O O . LYS A 1 92 ? 3.395 -2.574 4.283 1.00 90.62 92 LYS A O 1
ATOM 767 N N . MET A 1 93 ? 3.179 -4.182 2.753 1.00 93.31 93 MET A N 1
ATOM 768 C CA . MET A 1 93 ? 2.364 -3.411 1.819 1.00 93.31 93 MET A CA 1
ATOM 769 C C . MET A 1 93 ? 1.028 -4.113 1.660 1.00 93.31 93 MET A C 1
ATOM 771 O O . MET A 1 93 ? 1.001 -5.294 1.327 1.00 93.31 93 MET A O 1
ATOM 775 N N . ILE A 1 94 ? -0.051 -3.381 1.898 1.00 93.94 94 ILE A N 1
ATOM 776 C CA . ILE A 1 94 ? -1.423 -3.831 1.726 1.00 93.94 94 ILE A CA 1
ATOM 777 C C . ILE A 1 94 ? -1.981 -3.037 0.556 1.00 93.94 94 ILE A C 1
ATOM 779 O O . ILE A 1 94 ? -2.050 -1.813 0.625 1.00 93.94 94 ILE A O 1
ATOM 783 N N . ILE A 1 95 ? -2.330 -3.713 -0.528 1.00 96.00 95 ILE A N 1
ATOM 784 C CA . ILE A 1 95 ? -2.803 -3.071 -1.751 1.00 96.00 95 ILE A CA 1
ATOM 785 C C . ILE A 1 95 ? -4.168 -3.614 -2.143 1.00 96.00 95 ILE A C 1
ATOM 787 O O . ILE A 1 95 ? -4.408 -4.822 -2.098 1.00 96.00 95 ILE A O 1
ATOM 791 N N . GLU A 1 96 ? -5.061 -2.725 -2.563 1.00 97.31 96 GLU A N 1
ATOM 792 C CA . GLU A 1 96 ? -6.315 -3.147 -3.173 1.00 97.31 96 GLU A CA 1
ATOM 793 C C . GLU A 1 96 ? -6.046 -3.902 -4.477 1.00 97.31 96 GLU A C 1
ATOM 795 O O . GLU A 1 96 ? -5.287 -3.444 -5.337 1.00 97.31 96 GLU A O 1
ATOM 800 N N . LYS A 1 97 ? -6.737 -5.025 -4.679 1.00 96.00 97 LYS A N 1
ATOM 801 C CA . LYS A 1 97 ? -6.669 -5.828 -5.903 1.00 96.00 97 LYS A CA 1
ATOM 802 C C . LYS A 1 97 ? -6.877 -4.965 -7.143 1.00 96.00 97 LYS A C 1
ATOM 804 O O . LYS A 1 97 ? -6.117 -5.052 -8.101 1.00 96.00 97 LYS A O 1
ATOM 809 N N . LYS A 1 98 ? -7.846 -4.048 -7.087 1.00 94.94 98 LYS A N 1
ATOM 810 C CA . LYS A 1 98 ? -8.136 -3.099 -8.168 1.00 94.94 98 LYS A CA 1
ATOM 811 C C . LYS A 1 98 ? -6.965 -2.159 -8.478 1.00 94.94 98 LYS A C 1
ATOM 813 O O . LYS A 1 98 ? -6.716 -1.880 -9.654 1.00 94.94 98 LYS A O 1
ATOM 818 N N . ALA A 1 99 ? -6.268 -1.670 -7.452 1.00 95.94 99 ALA A N 1
ATOM 819 C CA . ALA A 1 99 ? -5.101 -0.809 -7.614 1.00 95.94 99 ALA A CA 1
ATOM 820 C C . ALA A 1 99 ? -3.939 -1.592 -8.237 1.00 95.94 99 ALA A C 1
ATOM 822 O O . ALA A 1 99 ? -3.375 -1.154 -9.241 1.00 95.94 99 ALA A O 1
ATOM 823 N N . LEU A 1 100 ? -3.651 -2.784 -7.701 1.00 95.56 100 LEU A N 1
ATOM 824 C CA . LEU A 1 100 ? -2.610 -3.676 -8.210 1.00 95.56 100 LEU A CA 1
ATOM 825 C C . LEU A 1 100 ? -2.859 -4.055 -9.673 1.00 95.56 100 LEU A C 1
ATOM 827 O O . LEU A 1 100 ? -1.962 -3.930 -10.501 1.00 95.56 100 LEU A O 1
ATOM 831 N N . ASP A 1 101 ? -4.087 -4.442 -10.014 1.00 93.44 101 ASP A N 1
ATOM 832 C CA . ASP A 1 101 ? -4.473 -4.807 -11.375 1.00 93.44 101 ASP A CA 1
ATOM 833 C C . ASP A 1 101 ? -4.234 -3.659 -12.369 1.00 93.44 101 ASP A C 1
ATOM 835 O O . ASP A 1 101 ? -3.809 -3.889 -13.502 1.00 93.44 101 ASP A O 1
ATOM 839 N N . LYS A 1 102 ? -4.501 -2.406 -11.972 1.00 93.56 102 LYS A N 1
ATOM 840 C CA . LYS A 1 102 ? -4.222 -1.233 -12.816 1.00 93.56 102 LYS A CA 1
ATOM 841 C C . LYS A 1 102 ? -2.729 -0.968 -12.952 1.00 93.56 102 LYS A C 1
ATOM 843 O O . LYS A 1 102 ? -2.278 -0.787 -14.074 1.00 93.56 102 LYS A O 1
ATOM 848 N N . ILE A 1 103 ? -1.977 -1.017 -11.854 1.00 92.38 103 ILE A N 1
ATOM 849 C CA . ILE A 1 103 ? -0.513 -0.861 -11.865 1.00 92.38 103 ILE A CA 1
ATOM 850 C C . ILE A 1 103 ? 0.117 -1.894 -12.802 1.00 92.38 103 ILE A C 1
ATOM 852 O O . ILE A 1 103 ? 0.921 -1.549 -13.663 1.00 92.38 103 ILE A O 1
ATOM 856 N N . LEU A 1 104 ? -0.286 -3.162 -12.692 1.00 90.06 104 LEU A N 1
ATOM 857 C CA . LEU A 1 104 ? 0.220 -4.219 -13.561 1.00 90.06 104 LEU A CA 1
ATOM 858 C C . LEU A 1 104 ? -0.149 -3.971 -15.026 1.00 90.06 104 LEU A C 1
ATOM 860 O O . LEU A 1 104 ? 0.706 -4.157 -15.885 1.00 90.06 104 LEU A O 1
ATOM 864 N N . ARG A 1 105 ? -1.373 -3.518 -15.329 1.00 88.50 105 ARG A N 1
ATOM 865 C CA . ARG A 1 105 ? -1.762 -3.145 -16.702 1.00 88.50 105 ARG A CA 1
ATOM 866 C C . ARG A 1 105 ? -0.943 -1.977 -17.253 1.00 88.50 105 ARG A C 1
ATOM 868 O O . ARG A 1 105 ? -0.529 -2.026 -18.410 1.00 88.50 105 ARG A O 1
ATOM 875 N N . ASP A 1 106 ? -0.707 -0.949 -16.446 1.00 88.00 106 ASP A N 1
ATOM 876 C CA . ASP A 1 106 ? 0.012 0.256 -16.863 1.00 88.00 106 ASP A CA 1
ATOM 877 C C . ASP A 1 106 ? 1.509 -0.021 -17.080 1.00 88.00 106 ASP A C 1
ATOM 879 O O . ASP A 1 106 ? 2.082 0.485 -18.044 1.00 88.00 106 ASP A O 1
ATOM 883 N N . HIS A 1 107 ? 2.100 -0.911 -16.274 1.00 85.00 107 HIS A N 1
ATOM 884 C CA . HIS A 1 107 ? 3.533 -1.240 -16.278 1.00 85.00 107 HIS A CA 1
ATOM 885 C C . HIS A 1 107 ? 3.877 -2.615 -16.881 1.00 85.00 107 HIS A C 1
ATOM 887 O O . HIS A 1 107 ? 4.942 -3.174 -16.616 1.00 85.00 107 HIS A O 1
ATOM 893 N N . SER A 1 108 ? 2.982 -3.192 -17.689 1.00 74.50 108 SER A N 1
ATOM 894 C CA . SER A 1 108 ? 3.244 -4.445 -18.425 1.00 74.50 108 SER A CA 1
ATOM 895 C C . SER A 1 108 ? 3.101 -4.307 -19.939 1.00 74.50 108 SER A C 1
ATOM 897 O O . SER A 1 108 ? 3.034 -5.312 -20.642 1.00 74.50 108 SER A O 1
ATOM 899 N N . ARG A 1 109 ? 3.077 -3.074 -20.458 1.00 64.44 109 ARG A N 1
ATOM 900 C CA . ARG A 1 109 ? 2.917 -2.788 -21.896 1.00 64.44 109 ARG A CA 1
ATOM 901 C C . ARG A 1 109 ? 4.099 -3.257 -22.749 1.00 64.44 109 ARG A C 1
ATOM 903 O O . ARG A 1 109 ? 3.945 -3.452 -23.947 1.00 64.44 109 ARG A O 1
ATOM 910 N N . ASP A 1 110 ? 5.260 -3.452 -22.135 1.00 61.97 110 ASP A N 1
ATOM 911 C CA . ASP A 1 110 ? 6.470 -3.996 -22.753 1.00 61.97 110 ASP A CA 1
ATOM 912 C C . ASP A 1 110 ? 6.514 -5.537 -22.765 1.00 61.97 110 ASP A C 1
ATOM 914 O O . ASP A 1 110 ? 7.496 -6.105 -23.242 1.00 61.97 110 ASP A O 1
ATOM 918 N N . LEU A 1 111 ? 5.492 -6.234 -22.248 1.00 60.19 111 LEU A N 1
ATOM 919 C CA . LEU A 1 111 ? 5.386 -7.685 -22.410 1.00 60.19 111 LEU A CA 1
ATOM 920 C C . LEU A 1 111 ? 4.817 -8.003 -23.802 1.00 60.19 111 LEU A C 1
ATOM 922 O O . LEU A 1 111 ? 3.665 -7.668 -24.070 1.00 60.19 111 LEU A O 1
ATOM 926 N N . PRO A 1 112 ? 5.551 -8.722 -24.671 1.00 58.25 112 PRO A N 1
ATOM 927 C CA . PRO A 1 112 ? 5.037 -9.160 -25.973 1.00 58.25 112 PRO A CA 1
ATOM 928 C C . PRO A 1 112 ? 3.973 -10.274 -25.872 1.00 58.25 112 PRO A C 1
ATOM 930 O O . PRO A 1 112 ? 3.530 -10.806 -26.884 1.00 58.25 112 PRO A O 1
ATOM 933 N N . THR A 1 113 ? 3.545 -10.634 -24.660 1.00 56.75 113 THR A N 1
ATOM 934 C CA . THR A 1 113 ? 2.604 -11.726 -24.380 1.00 56.75 113 THR A CA 1
ATOM 935 C C . THR A 1 113 ? 1.787 -11.358 -23.143 1.00 56.75 113 THR A C 1
ATOM 937 O O . THR A 1 113 ? 2.372 -10.832 -22.191 1.00 56.75 113 THR A O 1
ATOM 940 N N . PRO A 1 114 ? 0.467 -11.621 -23.109 1.00 54.47 114 PRO A N 1
ATOM 941 C CA . PRO A 1 114 ? -0.319 -11.396 -21.904 1.00 54.47 114 PRO A CA 1
ATOM 942 C C . PRO A 1 114 ? 0.312 -12.164 -20.732 1.00 54.47 114 PRO A C 1
ATOM 944 O O . PRO A 1 114 ? 0.702 -13.323 -20.912 1.00 54.47 114 PRO A O 1
ATOM 947 N N . PRO A 1 115 ? 0.458 -11.535 -19.549 1.00 53.12 115 PRO A N 1
ATOM 948 C CA . PRO A 1 115 ? 1.016 -12.217 -18.393 1.00 53.12 115 PRO A CA 1
ATOM 949 C C . PRO A 1 115 ? 0.170 -13.463 -18.081 1.00 53.12 115 PRO A C 1
ATOM 951 O O . PRO A 1 115 ? -1.056 -13.421 -18.256 1.00 53.12 115 PRO A O 1
ATOM 954 N N . PRO A 1 116 ? 0.792 -14.571 -17.635 1.00 57.78 116 PRO A N 1
ATOM 955 C CA . PRO A 1 116 ? 0.052 -15.751 -17.215 1.00 57.78 116 PRO A CA 1
ATOM 956 C C . PRO A 1 116 ? -1.018 -15.337 -16.203 1.00 57.78 116 PRO A C 1
ATOM 958 O O . PRO A 1 116 ? -0.750 -14.522 -15.316 1.00 57.78 116 PRO A O 1
ATOM 961 N N . LYS A 1 117 ? -2.236 -15.873 -16.345 1.00 56.00 117 LYS A N 1
ATOM 962 C CA . LYS A 1 117 ? -3.306 -15.636 -15.370 1.00 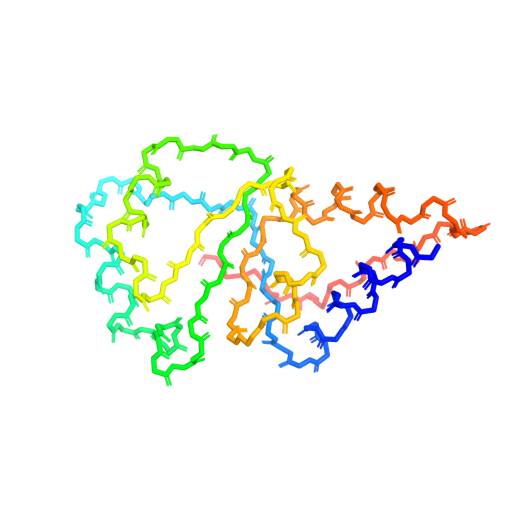56.00 117 LYS A CA 1
ATOM 963 C C . LYS A 1 117 ? -2.770 -15.978 -13.982 1.00 56.00 117 LYS A C 1
ATOM 965 O O . LYS A 1 117 ? -2.246 -17.071 -13.787 1.00 56.00 117 LYS A O 1
ATOM 970 N N . ALA A 1 118 ? -2.896 -15.045 -13.042 1.00 51.84 118 ALA A N 1
ATOM 971 C CA . ALA A 1 118 ? -2.535 -15.294 -11.657 1.00 51.84 118 ALA A CA 1
ATOM 972 C C . ALA A 1 118 ? -3.400 -16.447 -11.125 1.00 51.84 118 ALA A C 1
ATOM 974 O O . ALA A 1 118 ? -4.602 -16.293 -10.922 1.00 51.84 118 ALA A O 1
ATOM 975 N N . THR A 1 119 ? -2.796 -17.617 -10.941 1.00 57.62 119 THR A N 1
ATOM 976 C CA . THR A 1 119 ? -3.374 -18.710 -10.162 1.00 57.62 119 THR A CA 1
ATOM 977 C C . THR A 1 119 ? -3.164 -18.379 -8.697 1.00 57.62 119 THR A C 1
ATOM 979 O O . THR A 1 119 ? -2.077 -18.569 -8.153 1.00 57.62 119 THR A O 1
ATOM 982 N N . TYR A 1 120 ? -4.198 -17.833 -8.067 1.00 59.62 120 TYR A N 1
ATOM 983 C CA . TYR A 1 120 ? -4.270 -17.809 -6.615 1.00 59.62 120 TYR A CA 1
ATOM 984 C C . TYR A 1 120 ? -4.558 -19.241 -6.146 1.00 59.62 120 TYR A C 1
ATOM 986 O O . TYR A 1 120 ? -5.434 -19.883 -6.730 1.00 59.62 120 TYR A O 1
ATOM 994 N N . PRO A 1 121 ? -3.830 -19.777 -5.151 1.00 51.34 121 PRO A N 1
ATOM 995 C CA . PRO A 1 121 ? -4.196 -21.055 -4.560 1.00 51.34 121 PRO A CA 1
ATOM 996 C C . PRO A 1 121 ? -5.618 -20.955 -3.993 1.00 51.34 121 PRO A C 1
ATOM 998 O O . PRO A 1 121 ? -5.949 -19.991 -3.297 1.00 51.34 121 PRO A O 1
ATOM 1001 N N . GLU A 1 122 ? -6.466 -21.929 -4.326 1.00 52.91 122 GLU A N 1
ATOM 1002 C CA . GLU A 1 122 ? -7.809 -22.031 -3.756 1.00 52.91 122 GLU A CA 1
ATOM 1003 C C . GLU A 1 122 ? -7.706 -22.110 -2.225 1.00 52.91 122 GLU A C 1
ATOM 1005 O O . GLU A 1 122 ? -6.923 -22.895 -1.690 1.00 52.91 122 GLU A O 1
ATOM 1010 N N . GLY A 1 123 ? -8.476 -21.274 -1.518 1.00 50.78 123 GLY A N 1
ATOM 1011 C CA . GLY A 1 123 ? -8.574 -21.314 -0.053 1.00 50.78 123 GLY A CA 1
ATOM 1012 C C . GLY A 1 123 ? -8.073 -20.084 0.709 1.00 50.78 123 GLY A C 1
ATOM 1013 O O . GLY A 1 123 ? -8.091 -20.104 1.933 1.00 50.78 123 GLY A O 1
ATOM 1014 N N . MET A 1 124 ? -7.670 -18.996 0.040 1.00 45.38 124 MET A N 1
ATOM 1015 C CA . MET A 1 124 ? -7.287 -17.740 0.714 1.00 45.38 124 MET A CA 1
ATOM 1016 C C . MET A 1 124 ? -8.429 -16.709 0.801 1.00 45.38 124 MET A C 1
ATOM 1018 O O . MET A 1 124 ? -8.189 -15.504 0.790 1.00 45.38 124 MET A O 1
ATOM 1022 N N . TYR A 1 125 ? -9.673 -17.184 0.889 1.00 50.88 125 TYR A N 1
ATOM 1023 C CA . TYR A 1 125 ? -10.824 -16.3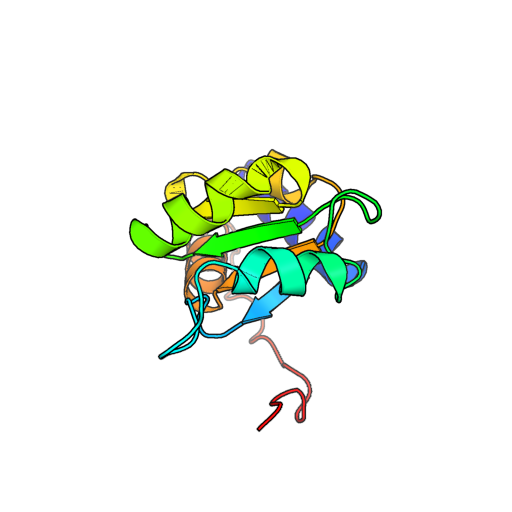68 1.272 1.00 50.88 125 TYR A CA 1
ATOM 1024 C C . TYR A 1 125 ? -11.126 -16.662 2.740 1.00 50.88 125 TYR A C 1
ATOM 1026 O O . TYR A 1 125 ? -11.612 -17.742 3.065 1.00 50.88 125 TYR A O 1
ATOM 1034 N N . PHE A 1 126 ? -10.808 -15.724 3.630 1.00 46.56 126 PHE A N 1
ATOM 1035 C CA . PHE A 1 126 ? -11.410 -15.732 4.958 1.00 46.56 126 PHE A CA 1
ATOM 1036 C C . PHE A 1 126 ? -12.830 -15.185 4.799 1.00 46.56 126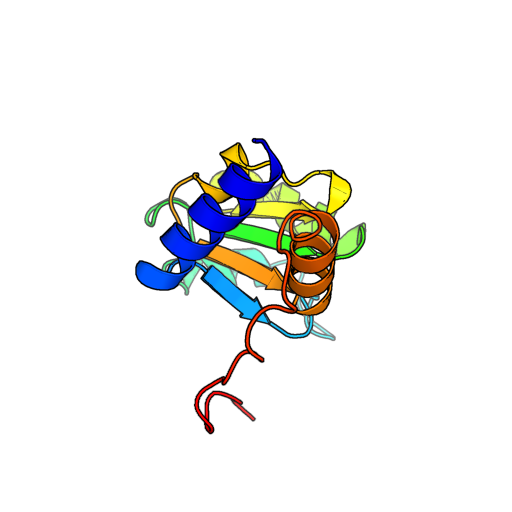 PHE A C 1
ATOM 1038 O O . PHE A 1 126 ? -13.004 -14.030 4.411 1.00 46.56 126 PHE A O 1
ATOM 1045 N N . SER A 1 127 ? -13.802 -16.075 4.998 1.00 49.06 127 SER A N 1
ATOM 1046 C CA . SER A 1 127 ? -15.228 -15.783 5.178 1.00 49.06 127 SER A CA 1
ATOM 1047 C C . SER A 1 127 ? -15.480 -14.872 6.370 1.00 49.06 127 SER A C 1
ATOM 1049 O O . SER A 1 127 ? -14.791 -15.103 7.393 1.00 49.06 127 SER A O 1
#

Radius of gyration: 15.27 Å; chains: 1; bounding box: 33×34×45 Å

Foldseek 3Di:
DQLVLLVVLLVVCVVVVQEAEDQDDDDPPPDDLCPVVVVLVVDCQFQVNQAEEEEAQDDDPVVQVSVVVVVRTYHYDYLVRDGSVNSNGDGHYYYYPVSVVVSCVVSCPPPPDPPPPDDDPPDPDDD

Sequence (127 aa):
MYDKAWRIALSYRYTRGSLLVVDNIAMPENSSPWFWKRFFEATPWGKHHGGCTFVKDRMDEDLFSAIAEFHQHGRILDRPDLDVKDILKNGKMIIEKKALDKILRDHSRDLPTPPPKATYPEGMYFS

Secondary structure (DSSP, 8-state):
-HHHHHHHHHHHHHHTT-EEEES---PPTT--TTHHHHHHHHSTTSGGGT-EEEEESS--HHHHHHHHTTTTTEEEEETTT--HHHHHSSSEEEEEHHHHHHHHHHT-TT-SSPPPP--PPTT----

pLDDT: mean 82.01, std 13.57, range [45.38, 97.31]